Protein AF-A0A5N5PHB2-F1 (afdb_monomer_lite)

Sequence (139 aa):
MKQASSHFVCHKHRSVLLSRSTYSRSRYVLDGNAMGMTATEGFKRRQPVAFGQPDSVVISYGSLEEFPVRRRTETEEQFQTRKDFFRPLRMTENCHELFDRLKASGKTRGLILKEYVGPDHAGVAASAITDGIDYFVDW

Secondary structure (DSSP, 8-state):
-------------------------------HHHHHHHHHHHHHHPPPPPTTPPPEEEEEEETTTTSPPPPTT--HHHHHHHHHHHGGG-HHHHHHHHHHHHHHHT--SEEEEEEESS--HHHHHHHHHHHHHHHHH--

Radius of gyration: 25.9 Å; chains: 1; bounding box: 69×58×62 Å

pLDDT: mean 77.79, std 22.94, range [28.47, 98.12]

Structure (mmCIF, N/CA/C/O backbone):
data_AF-A0A5N5PHB2-F1
#
_entry.id   AF-A0A5N5PHB2-F1
#
loop_
_atom_site.group_PDB
_atom_site.id
_atom_site.type_symbol
_atom_site.label_atom_id
_atom_site.label_alt_id
_atom_site.label_comp_id
_atom_site.label_asym_id
_atom_site.label_entity_id
_atom_site.label_seq_id
_atom_site.pdbx_PDB_ins_code
_atom_site.Cartn_x
_atom_site.Cartn_y
_atom_site.Cartn_z
_atom_site.occupancy
_atom_site.B_iso_or_equiv
_atom_site.auth_seq_id
_atom_site.auth_comp_id
_atom_site.auth_asym_id
_atom_site.auth_atom_id
_atom_site.pdbx_PDB_model_num
ATOM 1 N N . MET A 1 1 ? 47.108 -47.081 42.227 1.00 39.31 1 MET A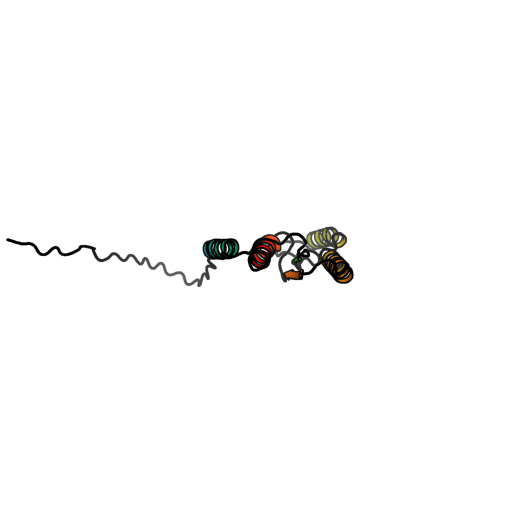 N 1
ATOM 2 C CA . MET A 1 1 ? 47.585 -45.959 41.385 1.00 39.31 1 MET A CA 1
ATOM 3 C C . MET A 1 1 ? 46.927 -46.060 40.013 1.00 39.31 1 MET A C 1
ATOM 5 O O . MET A 1 1 ? 46.913 -47.161 39.481 1.00 39.31 1 MET A O 1
ATOM 9 N N . LYS A 1 2 ? 46.450 -44.917 39.482 1.00 38.41 2 LYS A N 1
ATOM 10 C CA . LYS A 1 2 ? 45.767 -44.665 38.184 1.00 38.41 2 LYS A CA 1
ATOM 11 C C . LYS A 1 2 ? 44.257 -44.995 38.177 1.00 38.41 2 LYS A C 1
ATOM 13 O O . LYS A 1 2 ? 43.877 -46.131 37.953 1.00 38.41 2 LYS A O 1
ATOM 18 N N . GLN A 1 3 ? 43.394 -44.126 38.720 1.00 33.03 3 GLN A N 1
ATOM 19 C CA . GLN A 1 3 ? 42.711 -42.978 38.071 1.00 33.03 3 GLN A CA 1
ATOM 20 C C . GLN A 1 3 ? 42.007 -43.334 36.748 1.00 33.03 3 GLN A C 1
ATOM 22 O O . GLN A 1 3 ? 42.630 -43.332 35.693 1.00 33.03 3 GLN A O 1
ATOM 27 N N . ALA A 1 4 ? 40.692 -43.562 36.824 1.00 38.72 4 ALA A N 1
ATOM 28 C CA . ALA A 1 4 ? 39.765 -43.393 35.710 1.00 38.72 4 ALA A CA 1
ATOM 29 C C . ALA A 1 4 ? 38.935 -42.134 35.999 1.00 38.72 4 ALA A C 1
ATOM 31 O O . ALA A 1 4 ? 38.265 -42.044 37.027 1.00 38.72 4 ALA A O 1
ATOM 32 N N . SER A 1 5 ? 39.067 -41.136 35.128 1.00 37.53 5 SER A N 1
ATOM 33 C CA . SER A 1 5 ? 38.352 -39.865 35.203 1.00 37.53 5 SER A CA 1
ATOM 34 C C . SER A 1 5 ? 36.915 -40.074 34.728 1.00 37.53 5 SER A C 1
ATOM 36 O O . SER A 1 5 ? 36.670 -40.312 33.548 1.00 37.53 5 SER A O 1
ATOM 38 N N . SER A 1 6 ? 35.964 -40.036 35.654 1.00 35.81 6 SER A N 1
ATOM 39 C CA . SER A 1 6 ? 34.533 -39.976 35.367 1.00 35.81 6 SER A CA 1
ATOM 40 C C . SER A 1 6 ? 34.132 -38.518 35.142 1.00 35.81 6 SER A C 1
ATOM 42 O O . SER A 1 6 ? 34.198 -37.703 36.063 1.00 35.81 6 SER A O 1
ATOM 44 N N . HIS A 1 7 ? 33.718 -38.189 33.918 1.00 33.41 7 HIS A N 1
ATOM 45 C CA . HIS A 1 7 ? 33.070 -36.917 33.613 1.00 33.41 7 HIS A CA 1
ATOM 46 C C . HIS A 1 7 ? 31.803 -36.748 34.472 1.00 33.41 7 HIS A C 1
ATOM 48 O O . HIS A 1 7 ? 30.850 -37.514 34.353 1.00 33.41 7 HIS A O 1
ATOM 54 N N . PHE A 1 8 ? 31.798 -35.710 35.314 1.00 28.81 8 PHE A N 1
ATOM 55 C CA . PHE A 1 8 ? 30.589 -34.980 35.717 1.00 28.81 8 PHE A CA 1
ATOM 56 C C . PHE A 1 8 ? 29.879 -34.500 34.432 1.00 28.81 8 PHE A C 1
ATOM 58 O O . PHE A 1 8 ? 30.558 -34.122 33.483 1.00 28.81 8 PHE A O 1
ATOM 65 N N . VAL A 1 9 ? 28.547 -34.541 34.317 1.00 31.89 9 VAL A N 1
ATOM 66 C CA . VAL A 1 9 ? 27.661 -33.503 34.870 1.00 31.89 9 VAL A CA 1
ATOM 67 C C . VAL A 1 9 ? 26.328 -34.070 35.390 1.00 31.89 9 VAL A C 1
ATOM 69 O O . VAL A 1 9 ? 25.719 -34.976 34.830 1.00 31.89 9 VAL A O 1
ATOM 72 N N . CYS A 1 10 ? 25.930 -33.455 36.503 1.00 28.47 10 CYS A N 1
ATOM 73 C CA . CYS A 1 10 ? 24.833 -33.690 37.431 1.00 28.47 10 CYS A CA 1
ATOM 74 C C . CYS A 1 10 ? 23.410 -33.658 36.833 1.00 28.47 10 CYS A C 1
ATOM 76 O O . CYS A 1 10 ? 23.074 -32.848 35.971 1.00 28.47 10 CYS A O 1
ATOM 78 N N . HIS A 1 11 ? 22.555 -34.516 37.390 1.00 33.91 11 HIS A N 1
ATOM 79 C CA . HIS A 1 11 ? 21.116 -34.613 37.160 1.00 33.91 11 HIS A CA 1
ATOM 80 C C . HIS A 1 11 ? 20.315 -33.658 38.074 1.00 33.91 11 HIS A C 1
ATOM 82 O O . HIS A 1 11 ? 20.649 -33.503 39.242 1.00 33.91 11 HIS A O 1
ATOM 88 N N . LYS A 1 12 ? 19.151 -33.214 37.563 1.00 36.56 12 LYS A N 1
ATOM 89 C CA . LYS A 1 12 ? 17.936 -32.724 38.265 1.00 36.56 12 LYS A CA 1
ATOM 90 C C . LYS A 1 12 ? 18.006 -31.360 38.980 1.00 36.56 12 LYS A C 1
ATOM 92 O O . LYS A 1 12 ? 18.641 -31.222 40.010 1.00 36.56 12 LYS A O 1
ATOM 97 N N . HIS A 1 13 ? 17.087 -30.459 38.610 1.00 33.19 13 HIS A N 1
ATOM 98 C CA . HIS A 1 13 ? 15.861 -30.334 39.407 1.00 33.19 13 HIS A CA 1
ATOM 99 C C . HIS A 1 13 ? 14.667 -29.732 38.655 1.00 33.19 13 HIS A C 1
ATOM 101 O O . HIS A 1 13 ? 14.756 -28.821 37.843 1.00 33.19 13 HIS A O 1
ATOM 107 N N . ARG A 1 14 ? 13.534 -30.348 38.977 1.00 43.94 14 ARG A N 1
ATOM 108 C CA . ARG A 1 14 ? 12.154 -30.116 38.572 1.00 43.94 14 ARG A CA 1
ATOM 109 C C . ARG A 1 14 ? 11.542 -29.115 39.558 1.00 43.94 14 ARG A C 1
ATOM 111 O O . ARG A 1 14 ? 11.633 -29.358 40.757 1.00 43.94 14 ARG A O 1
ATOM 118 N N . SER A 1 15 ? 10.834 -28.098 39.081 1.00 36.44 15 SER A N 1
ATOM 119 C CA . SER A 1 15 ? 9.799 -27.410 39.866 1.00 36.44 15 SER A CA 1
ATOM 120 C C . SER A 1 15 ? 8.641 -27.018 38.949 1.00 36.44 15 SER A C 1
ATOM 122 O O . SER A 1 15 ? 8.576 -25.950 38.352 1.00 36.44 15 SER A O 1
ATOM 124 N N . VAL A 1 16 ? 7.716 -27.968 38.824 1.00 41.34 16 VAL A N 1
ATOM 125 C CA . VAL A 1 16 ? 6.351 -27.740 38.359 1.00 41.34 16 VAL A CA 1
ATOM 126 C C . VAL A 1 16 ? 5.597 -27.132 39.537 1.00 41.34 16 VAL A C 1
ATOM 128 O O . VAL A 1 16 ? 5.405 -27.814 40.541 1.00 41.34 16 VAL A O 1
ATOM 131 N N . LEU A 1 17 ? 5.165 -25.877 39.420 1.00 36.78 17 LEU A N 1
ATOM 132 C CA . LEU A 1 17 ? 4.132 -25.317 40.288 1.00 36.78 17 LEU A CA 1
ATOM 133 C C . LEU A 1 17 ? 2.839 -25.241 39.473 1.00 36.78 17 LEU A C 1
ATOM 135 O O . LEU A 1 17 ? 2.649 -24.373 38.625 1.00 36.78 17 LEU A O 1
ATOM 139 N N . LEU A 1 18 ? 1.978 -26.233 39.699 1.00 40.06 18 LEU A N 1
ATOM 140 C CA . LEU A 1 18 ? 0.603 -26.268 39.221 1.00 40.06 18 LEU A CA 1
ATOM 141 C C . LEU A 1 18 ? -0.206 -25.223 39.998 1.00 40.06 18 LEU A C 1
ATOM 143 O O . LEU A 1 18 ? -0.602 -25.469 41.133 1.00 40.06 18 LEU A O 1
ATOM 147 N N . SER A 1 19 ? -0.497 -24.087 39.367 1.00 36.88 19 SER A N 1
ATOM 148 C CA . SER A 1 19 ? -1.712 -23.330 39.669 1.00 36.88 19 SER A CA 1
ATOM 149 C C . SER A 1 19 ? -2.733 -23.651 38.584 1.00 36.88 19 SER A C 1
ATOM 151 O O . SER A 1 19 ? -2.503 -23.412 37.396 1.00 36.88 19 SER A O 1
ATOM 153 N N . ARG A 1 20 ? -3.835 -24.284 38.991 1.00 45.59 20 ARG A N 1
ATOM 154 C CA . ARG A 1 20 ? -4.963 -24.621 38.125 1.00 45.59 20 ARG A CA 1
ATOM 155 C C . ARG A 1 20 ? -5.662 -23.331 37.696 1.00 45.59 20 ARG A C 1
ATOM 157 O O . ARG A 1 20 ? -6.420 -22.755 38.465 1.00 45.59 20 ARG A O 1
ATOM 164 N N . SER A 1 21 ? -5.452 -22.926 36.450 1.00 38.09 21 SER A N 1
ATOM 165 C CA . SER A 1 21 ? -6.366 -22.040 35.732 1.00 38.09 21 SER A CA 1
ATOM 166 C C . SER A 1 21 ? -6.523 -22.574 34.316 1.00 38.09 21 SER A C 1
ATOM 168 O O . SER A 1 21 ? -5.587 -22.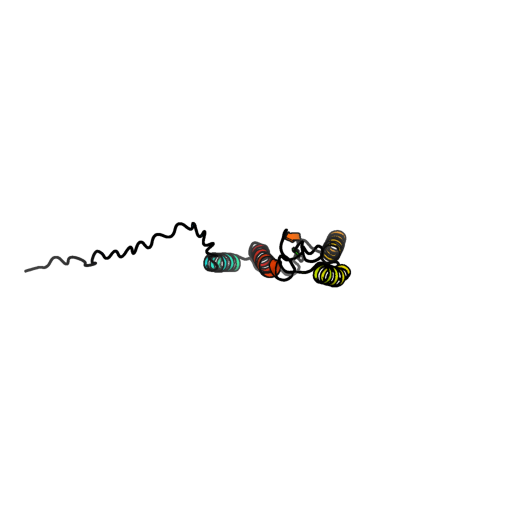578 33.517 1.00 38.09 21 SER A O 1
ATOM 170 N N . THR A 1 22 ? -7.703 -23.117 34.035 1.00 46.59 22 THR A N 1
ATOM 171 C CA . THR A 1 22 ? -8.122 -23.547 32.704 1.00 46.59 22 THR A CA 1
ATOM 172 C C . THR A 1 22 ? -8.367 -22.311 31.850 1.00 46.59 22 THR A C 1
ATOM 174 O O . THR A 1 22 ? -9.479 -21.799 31.777 1.00 46.59 22 THR A O 1
ATOM 177 N N . TYR A 1 23 ? -7.313 -21.825 31.207 1.00 38.28 23 TYR A N 1
ATOM 178 C CA . TYR A 1 23 ? -7.421 -20.958 30.043 1.00 38.28 23 TYR A CA 1
ATOM 179 C C . TYR A 1 23 ? -6.353 -21.408 29.050 1.00 38.28 23 TYR A C 1
ATOM 181 O O . TYR A 1 23 ? -5.157 -21.247 29.303 1.00 38.28 23 TYR A O 1
ATOM 189 N N . SER A 1 24 ? -6.764 -22.003 27.927 1.00 41.56 24 SER A N 1
ATOM 190 C CA . SER A 1 24 ? -5.869 -22.260 26.798 1.00 41.56 24 SER A CA 1
ATOM 191 C C . SER A 1 24 ? -5.468 -20.914 26.194 1.00 41.56 24 SER A C 1
ATOM 193 O O . SER A 1 24 ? -6.082 -20.402 25.260 1.00 41.56 24 SER A O 1
ATOM 195 N N . ARG A 1 25 ? -4.459 -20.279 26.786 1.00 40.28 25 ARG A N 1
ATOM 196 C CA . ARG A 1 25 ? -3.880 -19.042 26.279 1.00 40.28 25 ARG A CA 1
ATOM 197 C C . ARG A 1 25 ? -2.908 -19.428 25.170 1.00 40.28 25 ARG A C 1
ATOM 199 O O . ARG A 1 25 ? -1.723 -19.621 25.437 1.00 40.28 25 ARG A O 1
ATOM 206 N N . SER A 1 26 ? -3.422 -19.586 23.952 1.00 43.22 26 SER A N 1
ATOM 207 C CA . SER A 1 26 ? -2.605 -19.673 22.740 1.00 43.22 26 SER A CA 1
ATOM 208 C C . SER A 1 26 ? -1.754 -18.405 22.663 1.00 43.22 26 SER A C 1
ATOM 210 O O . SER A 1 26 ? -2.228 -17.336 22.289 1.00 43.22 26 SER A O 1
ATOM 212 N N . ARG A 1 27 ? -0.510 -18.492 23.140 1.00 44.94 27 ARG A N 1
ATOM 213 C CA . ARG A 1 27 ? 0.496 -17.446 22.982 1.00 44.94 27 ARG A CA 1
ATOM 214 C C . ARG A 1 27 ? 1.083 -17.629 21.592 1.00 44.94 27 ARG A C 1
ATOM 216 O O . ARG A 1 27 ? 1.848 -18.562 21.380 1.00 44.94 27 ARG A O 1
ATOM 223 N N . TYR A 1 28 ? 0.716 -16.756 20.662 1.00 48.16 28 TYR A N 1
ATOM 224 C CA . TYR A 1 28 ? 1.474 -16.593 19.429 1.00 48.16 28 TYR A CA 1
ATOM 225 C C . TYR A 1 28 ? 2.831 -16.001 19.818 1.00 48.16 28 TYR A C 1
ATOM 227 O O . TYR A 1 28 ? 2.916 -14.843 20.222 1.00 48.16 28 TYR A O 1
ATOM 235 N N . VAL A 1 29 ? 3.879 -16.821 19.798 1.00 48.25 29 VAL A N 1
ATOM 236 C CA . VAL A 1 29 ? 5.254 -16.322 19.839 1.00 48.25 29 VAL A CA 1
ATOM 237 C C . VAL A 1 29 ? 5.585 -15.945 18.403 1.00 48.25 29 VAL A C 1
ATOM 239 O O . VAL A 1 29 ? 5.744 -16.820 17.558 1.00 48.25 29 VAL A O 1
ATOM 242 N N . LEU A 1 30 ? 5.618 -14.645 18.115 1.00 51.84 30 LEU A N 1
ATOM 243 C CA . LEU A 1 30 ? 6.228 -14.140 16.891 1.00 51.84 30 LEU A CA 1
ATOM 244 C C . LEU A 1 30 ? 7.737 -14.297 17.082 1.00 51.84 30 LEU A C 1
ATOM 246 O O . LEU A 1 30 ? 8.371 -13.462 17.726 1.00 51.84 30 LEU A O 1
ATOM 250 N N . ASP A 1 31 ? 8.299 -15.412 16.624 1.00 49.53 31 ASP A N 1
ATOM 251 C CA . ASP A 1 31 ? 9.746 -15.611 16.653 1.00 49.53 31 ASP A CA 1
ATOM 252 C C . ASP A 1 31 ? 10.406 -14.744 15.570 1.00 49.53 31 ASP A C 1
ATOM 254 O O . ASP A 1 31 ? 10.721 -15.195 14.471 1.00 49.53 31 ASP A O 1
ATOM 258 N N . GLY A 1 32 ? 10.584 -13.456 15.875 1.00 53.00 32 GLY A N 1
ATOM 259 C CA . GLY A 1 32 ? 11.245 -12.497 14.988 1.00 53.00 32 GLY A CA 1
ATOM 260 C C . GLY A 1 32 ? 12.712 -12.837 14.696 1.00 53.00 32 GLY A C 1
ATOM 261 O O . GLY A 1 32 ? 13.268 -12.328 13.723 1.00 53.00 32 GLY A O 1
ATOM 262 N N . ASN A 1 33 ? 13.337 -13.727 15.478 1.00 55.16 33 ASN A N 1
ATOM 263 C CA . ASN A 1 33 ? 14.724 -14.134 15.254 1.00 55.16 33 ASN A CA 1
ATOM 264 C C . ASN A 1 33 ? 14.857 -15.065 14.044 1.00 55.16 33 ASN A C 1
ATOM 266 O O . ASN A 1 33 ? 15.878 -15.019 13.355 1.00 55.16 33 ASN A O 1
ATOM 270 N N . ALA A 1 34 ? 13.826 -15.861 13.739 1.00 57.69 34 ALA A N 1
ATOM 271 C CA . ALA A 1 34 ? 13.804 -16.686 12.536 1.00 57.69 34 ALA A CA 1
ATOM 272 C C . ALA A 1 34 ? 13.854 -15.824 11.260 1.00 57.69 34 ALA A C 1
ATOM 274 O O . ALA A 1 34 ? 14.636 -16.120 10.362 1.00 57.69 34 ALA A O 1
ATOM 275 N N . MET A 1 35 ? 13.109 -14.711 11.206 1.00 56.84 35 MET A N 1
ATOM 276 C CA . MET A 1 35 ? 13.087 -13.822 10.031 1.00 56.84 35 MET A CA 1
ATOM 277 C C . MET A 1 35 ? 14.433 -13.134 9.776 1.00 56.84 35 MET A C 1
ATOM 279 O O . MET A 1 35 ? 14.885 -13.064 8.634 1.00 56.84 35 MET A O 1
ATOM 283 N N . GLY A 1 36 ? 15.101 -12.656 10.834 1.00 58.91 36 GLY A N 1
ATOM 284 C CA . GLY A 1 36 ? 16.406 -12.000 10.709 1.00 58.91 36 GLY A CA 1
ATOM 285 C C . GLY A 1 36 ? 17.489 -12.928 10.147 1.00 58.91 36 GLY A C 1
ATOM 286 O O . GLY A 1 36 ? 18.310 -12.501 9.332 1.00 58.91 36 GLY A O 1
ATOM 287 N N . MET A 1 37 ? 17.469 -14.209 10.530 1.00 61.41 37 MET A N 1
ATOM 288 C CA . MET A 1 37 ? 18.405 -15.206 10.004 1.00 61.41 37 MET A CA 1
ATOM 289 C C . MET A 1 37 ? 18.119 -15.552 8.536 1.00 61.41 37 MET A C 1
ATOM 291 O O . MET A 1 37 ? 19.062 -15.603 7.747 1.00 61.41 37 MET A O 1
ATOM 295 N N . THR A 1 38 ? 16.852 -15.708 8.136 1.00 66.19 38 THR A N 1
ATOM 296 C CA . THR A 1 38 ? 16.482 -16.002 6.738 1.00 66.19 38 THR A CA 1
ATOM 297 C C . THR A 1 38 ? 16.858 -14.862 5.791 1.00 66.19 38 THR A C 1
ATOM 299 O O . THR A 1 38 ? 17.529 -15.095 4.786 1.00 66.19 38 THR A O 1
ATOM 302 N N . ALA A 1 39 ? 16.526 -13.616 6.148 1.00 68.00 39 ALA A N 1
ATOM 303 C CA . ALA A 1 39 ? 16.858 -12.452 5.326 1.00 68.00 39 ALA A CA 1
ATOM 304 C C . ALA A 1 39 ? 18.380 -12.245 5.197 1.00 68.00 39 ALA A C 1
ATOM 306 O O . ALA A 1 39 ? 18.881 -11.913 4.123 1.00 68.00 39 ALA A O 1
ATOM 307 N N . THR A 1 40 ? 19.136 -12.492 6.276 1.00 74.25 40 THR A N 1
ATOM 308 C CA . THR A 1 40 ? 20.607 -12.405 6.254 1.00 74.25 40 THR A CA 1
ATOM 309 C C . THR A 1 40 ? 21.217 -13.438 5.305 1.00 74.25 40 THR A C 1
ATOM 311 O O . THR A 1 40 ? 22.147 -13.122 4.562 1.00 74.25 40 THR A O 1
ATOM 314 N N . GLU A 1 41 ? 20.712 -14.672 5.313 1.00 75.88 41 GLU A N 1
ATOM 315 C CA . GLU A 1 41 ? 21.207 -15.729 4.427 1.00 75.88 41 GLU A CA 1
ATOM 316 C C . GLU A 1 41 ? 20.876 -15.461 2.959 1.00 75.88 41 GLU A C 1
ATOM 318 O O . GLU A 1 41 ? 21.738 -15.663 2.102 1.00 75.88 41 GLU A O 1
ATOM 323 N N . GLY A 1 42 ? 19.681 -14.953 2.657 1.00 72.94 42 GLY A N 1
ATOM 324 C CA . GLY A 1 42 ? 19.343 -14.561 1.292 1.00 72.94 42 GLY A CA 1
ATOM 325 C C . GLY A 1 42 ? 20.212 -13.398 0.798 1.00 72.94 42 GLY A C 1
ATOM 326 O O . GLY A 1 42 ? 20.762 -13.461 -0.300 1.00 72.94 42 GLY A O 1
ATOM 327 N N . PHE A 1 43 ? 20.479 -12.396 1.645 1.00 75.38 43 PHE A N 1
ATOM 328 C CA . PHE A 1 43 ? 21.359 -11.282 1.275 1.00 75.38 43 PHE A CA 1
ATOM 329 C C . PHE A 1 43 ? 22.782 -11.745 0.926 1.00 75.38 43 PHE A C 1
ATOM 331 O O . PHE A 1 43 ? 23.374 -11.252 -0.031 1.00 75.38 43 PHE A O 1
ATOM 338 N N . LYS A 1 44 ? 23.327 -12.732 1.652 1.00 78.25 44 LYS A N 1
ATOM 339 C CA . LYS A 1 44 ? 24.645 -13.321 1.344 1.00 78.25 44 LYS A CA 1
ATOM 340 C C . LYS A 1 44 ? 24.681 -14.066 0.009 1.00 78.25 44 LYS A C 1
ATOM 342 O O . LYS A 1 44 ? 25.748 -14.177 -0.588 1.00 78.25 44 LYS A O 1
ATOM 347 N N . ARG A 1 45 ? 23.552 -14.631 -0.425 1.00 78.62 45 ARG A N 1
ATOM 348 C CA . ARG A 1 45 ? 23.436 -15.410 -1.671 1.00 78.62 45 ARG A CA 1
ATOM 349 C C . ARG A 1 45 ? 23.075 -14.547 -2.874 1.00 78.62 45 ARG A C 1
ATOM 351 O O . ARG A 1 45 ? 23.174 -15.019 -4.007 1.00 78.62 45 ARG A O 1
ATOM 358 N N . ARG A 1 46 ? 22.654 -13.308 -2.631 1.00 78.44 46 ARG A N 1
ATOM 359 C CA . ARG A 1 46 ? 22.169 -12.402 -3.659 1.00 78.44 46 ARG A CA 1
ATOM 360 C C . ARG A 1 46 ? 23.274 -12.048 -4.654 1.00 78.44 46 ARG A C 1
ATOM 362 O O . ARG A 1 46 ? 24.370 -11.635 -4.276 1.00 78.44 46 ARG A O 1
ATOM 369 N N . GLN A 1 47 ? 22.957 -12.176 -5.939 1.00 76.81 47 GLN A N 1
ATOM 370 C CA . GLN A 1 47 ? 23.846 -11.744 -7.013 1.00 76.81 47 GLN A CA 1
ATOM 371 C C . GLN A 1 47 ? 23.877 -10.210 -7.113 1.00 76.81 47 GLN A C 1
ATOM 373 O O . GLN A 1 47 ? 22.870 -9.550 -6.837 1.00 76.81 47 GLN A O 1
ATOM 378 N N . PRO A 1 48 ? 25.005 -9.612 -7.533 1.00 77.12 48 PRO A N 1
ATOM 379 C CA . PRO A 1 48 ? 25.064 -8.184 -7.802 1.00 77.12 48 PRO A CA 1
ATOM 380 C C . PRO A 1 48 ? 24.033 -7.771 -8.855 1.00 77.12 48 PRO A C 1
ATOM 382 O O . PRO A 1 48 ? 23.847 -8.440 -9.871 1.00 77.12 48 PRO A O 1
ATOM 385 N N . VAL A 1 49 ? 23.403 -6.621 -8.631 1.00 78.06 49 VAL A N 1
ATOM 386 C CA . VAL A 1 49 ? 22.533 -5.971 -9.613 1.00 78.06 49 VAL A CA 1
ATOM 387 C C . VAL A 1 49 ? 23.361 -5.578 -10.840 1.00 78.06 49 VAL A C 1
ATOM 389 O O . VAL A 1 49 ? 24.314 -4.806 -10.728 1.00 78.06 49 VAL A O 1
ATOM 392 N N . ALA A 1 50 ? 22.996 -6.098 -12.014 1.00 80.25 50 ALA A N 1
ATOM 393 C CA . ALA A 1 50 ? 23.677 -5.761 -13.259 1.00 80.25 50 ALA A CA 1
ATOM 394 C C . ALA A 1 50 ? 23.357 -4.323 -13.693 1.00 80.25 50 ALA A C 1
ATOM 396 O O . ALA A 1 50 ? 22.222 -3.853 -13.578 1.00 80.25 50 ALA A O 1
ATOM 397 N N . PHE A 1 51 ? 24.356 -3.632 -14.243 1.00 78.31 51 PHE A N 1
ATOM 398 C CA . PHE A 1 51 ? 24.169 -2.301 -14.810 1.00 78.31 51 PHE A CA 1
ATOM 399 C C . PHE A 1 51 ? 23.198 -2.373 -15.999 1.00 78.31 51 PHE A C 1
ATOM 401 O O . PHE A 1 51 ? 23.454 -3.083 -16.969 1.00 78.31 51 PHE A O 1
ATOM 408 N N . 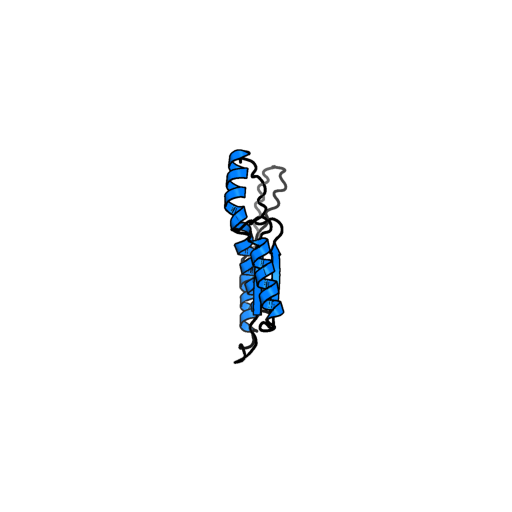GLY A 1 52 ? 22.069 -1.665 -15.905 1.00 76.06 52 GLY A N 1
ATOM 409 C CA . GLY A 1 52 ? 21.008 -1.687 -16.917 1.00 76.06 52 GLY A CA 1
ATOM 410 C C . GLY A 1 52 ? 19.977 -2.809 -16.760 1.00 76.06 52 GLY A C 1
ATOM 411 O O . GLY A 1 52 ? 19.152 -2.983 -17.657 1.00 76.06 52 GLY A O 1
ATOM 412 N N . GLN A 1 53 ? 19.981 -3.565 -15.651 1.00 77.06 53 GLN A N 1
ATOM 413 C CA . GLN A 1 53 ? 18.859 -4.465 -15.372 1.00 77.06 53 GLN A CA 1
ATOM 414 C C . GLN A 1 53 ? 17.561 -3.647 -15.213 1.00 77.06 53 GLN A C 1
ATOM 416 O O . GLN A 1 53 ? 17.601 -2.589 -14.582 1.00 77.06 53 GLN A O 1
ATOM 421 N N . PRO A 1 54 ? 16.410 -4.105 -15.734 1.00 77.44 54 PRO A N 1
ATOM 422 C CA . PRO A 1 54 ? 15.178 -3.344 -15.593 1.00 77.44 54 PRO A CA 1
ATOM 423 C C . PRO A 1 54 ? 14.656 -3.380 -14.154 1.00 77.44 54 PRO A C 1
ATOM 425 O O . PRO A 1 54 ? 14.720 -4.416 -13.474 1.00 77.44 54 PRO A O 1
ATOM 428 N N . ASP A 1 55 ? 14.088 -2.252 -13.730 1.00 87.12 55 ASP A N 1
ATOM 429 C CA . ASP A 1 55 ? 13.575 -2.050 -12.379 1.00 87.12 55 ASP A CA 1
ATOM 430 C C . ASP A 1 55 ? 12.397 -2.971 -12.056 1.00 87.12 55 ASP A C 1
ATOM 432 O O . ASP A 1 55 ? 11.706 -3.510 -12.932 1.00 87.12 55 ASP A O 1
ATOM 436 N N . SER A 1 56 ? 12.192 -3.185 -10.759 1.00 90.62 56 SER A N 1
ATOM 437 C CA . SER A 1 56 ? 11.110 -4.008 -10.223 1.00 90.62 56 SER A CA 1
ATOM 438 C C . SER A 1 56 ? 10.415 -3.269 -9.092 1.00 90.62 56 SER A C 1
ATOM 440 O O . SER A 1 56 ? 11.075 -2.675 -8.243 1.00 90.62 56 SER A O 1
ATOM 442 N N . VAL A 1 57 ? 9.085 -3.263 -9.119 1.00 94.12 57 VAL A N 1
ATOM 443 C CA . VAL A 1 57 ? 8.251 -2.467 -8.217 1.00 94.12 57 VAL A CA 1
ATOM 444 C C . VAL A 1 57 ? 7.221 -3.374 -7.554 1.00 94.12 57 VAL A C 1
ATOM 446 O O . VAL A 1 57 ? 6.483 -4.091 -8.232 1.00 94.12 57 VAL A O 1
ATOM 449 N N . VAL A 1 58 ? 7.147 -3.306 -6.226 1.00 95.25 58 VAL A N 1
ATOM 450 C CA . VAL A 1 58 ? 6.082 -3.921 -5.429 1.00 95.25 58 VAL A CA 1
ATOM 451 C C . VAL A 1 58 ? 5.216 -2.801 -4.871 1.00 95.25 58 VAL A C 1
ATOM 453 O O . VAL A 1 58 ? 5.707 -1.929 -4.158 1.00 95.25 58 VAL A O 1
ATOM 456 N N . ILE A 1 59 ? 3.936 -2.814 -5.222 1.00 97.50 59 ILE A N 1
ATOM 457 C CA . ILE A 1 59 ? 2.918 -1.911 -4.692 1.00 97.50 59 ILE A CA 1
ATOM 458 C C . ILE A 1 59 ? 2.078 -2.718 -3.716 1.00 97.50 59 ILE A C 1
ATOM 460 O O . ILE A 1 59 ? 1.589 -3.797 -4.056 1.00 97.50 59 ILE A O 1
ATOM 464 N N . SER A 1 60 ? 1.887 -2.202 -2.509 1.00 97.50 60 SER A N 1
ATOM 465 C CA . SER A 1 60 ? 1.070 -2.879 -1.514 1.00 97.50 60 SER A CA 1
ATOM 466 C C . SER A 1 60 ? 0.293 -1.926 -0.630 1.00 97.50 60 SER A C 1
ATOM 468 O O . SER A 1 60 ? 0.823 -0.882 -0.259 1.00 97.50 60 SER A O 1
ATOM 470 N N . TYR A 1 61 ? -0.918 -2.331 -0.257 1.00 97.75 61 TYR A N 1
ATOM 471 C CA . TYR A 1 61 ? -1.828 -1.561 0.590 1.00 97.75 61 TYR A CA 1
ATOM 472 C C . TYR A 1 61 ? -2.696 -2.488 1.453 1.00 97.75 61 TYR A C 1
ATOM 474 O O . TYR A 1 61 ? -2.835 -3.683 1.167 1.00 97.75 61 TYR A O 1
ATOM 482 N N . GLY A 1 62 ? -3.261 -1.949 2.532 1.00 97.38 62 GLY A N 1
ATOM 483 C CA . GLY A 1 62 ? -4.233 -2.626 3.389 1.00 97.38 62 GLY A CA 1
ATOM 484 C C . GLY A 1 62 ? -5.671 -2.379 2.930 1.00 97.38 62 GLY A C 1
ATOM 485 O O . GLY A 1 62 ? -6.048 -1.252 2.612 1.00 97.38 62 GLY A O 1
ATOM 486 N N . SER A 1 63 ? -6.515 -3.413 2.943 1.00 95.81 63 SER A N 1
ATOM 487 C CA . SER A 1 63 ? -7.900 -3.318 2.456 1.00 95.81 63 SER A CA 1
ATOM 488 C C . SER A 1 63 ? -8.775 -2.357 3.276 1.00 95.81 63 SER A C 1
ATOM 490 O O . SER A 1 63 ? -9.814 -1.906 2.798 1.00 95.81 63 SER A O 1
ATOM 492 N N . LEU A 1 64 ? -8.393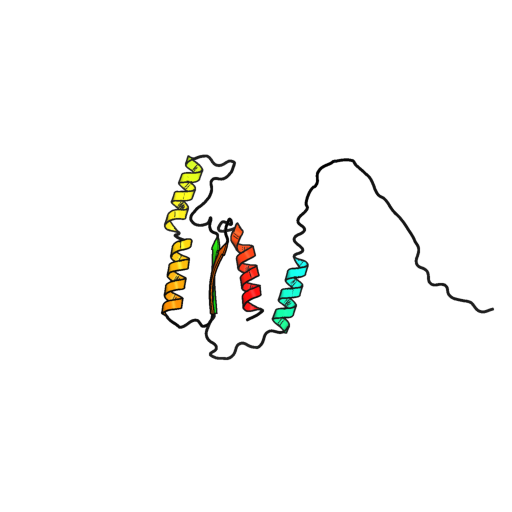 -2.048 4.525 1.00 96.06 64 LEU A N 1
ATOM 493 C CA . LEU A 1 64 ? -9.140 -1.134 5.398 1.00 96.06 64 LEU A CA 1
ATOM 494 C C . LEU A 1 64 ? -8.647 0.318 5.348 1.00 96.06 64 LEU A C 1
ATOM 496 O O . LEU A 1 64 ? -9.179 1.149 6.086 1.00 96.06 64 LEU A O 1
ATOM 500 N N . GLU A 1 65 ? -7.646 0.636 4.520 1.00 93.69 65 GLU A N 1
ATOM 501 C CA . GLU A 1 65 ? -7.169 2.017 4.347 1.00 93.69 65 GLU A CA 1
ATOM 502 C C . GLU A 1 65 ? -8.259 2.920 3.770 1.00 93.69 65 GLU A C 1
ATOM 504 O O . GLU A 1 65 ? -8.489 4.022 4.263 1.00 93.69 65 GLU A O 1
ATOM 509 N N . GLU A 1 66 ? -8.972 2.416 2.768 1.00 93.69 66 GLU A N 1
ATOM 510 C CA . GLU A 1 66 ? -10.062 3.132 2.111 1.00 93.69 66 GLU A CA 1
ATOM 511 C C . GLU A 1 66 ? -11.448 2.709 2.595 1.00 93.69 66 GLU A C 1
ATOM 513 O O . GLU A 1 66 ? -12.362 3.532 2.690 1.00 93.69 66 GLU A O 1
ATOM 518 N N . PHE A 1 67 ? -11.597 1.437 2.967 1.00 93.94 67 PHE A N 1
ATOM 519 C CA . PHE A 1 67 ? -12.853 0.870 3.445 1.00 93.94 67 PHE A CA 1
ATOM 520 C C . PHE A 1 67 ? -12.760 0.553 4.942 1.00 93.94 67 PHE A C 1
ATOM 522 O O . PHE A 1 67 ? -12.778 -0.617 5.331 1.00 93.94 67 PHE A O 1
ATOM 529 N N . PRO A 1 68 ? -12.646 1.565 5.827 1.00 94.81 68 PRO A N 1
ATOM 530 C CA . PRO A 1 68 ? -12.469 1.310 7.244 1.00 94.81 68 PRO A CA 1
ATOM 531 C C . PRO A 1 68 ? -13.692 0.599 7.828 1.00 94.81 68 PRO A C 1
ATOM 533 O O . PRO A 1 68 ? -14.840 0.930 7.523 1.00 94.81 68 PRO A O 1
ATOM 536 N N . VAL A 1 69 ? -13.444 -0.323 8.755 1.00 94.94 69 VAL A N 1
ATOM 537 C CA . VAL A 1 69 ? -14.482 -0.944 9.587 1.00 94.94 69 VAL A CA 1
ATOM 538 C C . VAL A 1 69 ? -14.635 -0.153 10.889 1.00 94.94 69 VAL A C 1
ATOM 540 O O . VAL A 1 69 ? -13.659 0.388 11.428 1.00 94.94 69 VAL A O 1
ATOM 543 N N . ARG A 1 70 ? -15.870 -0.060 11.393 1.00 95.38 70 ARG A N 1
ATOM 544 C CA . ARG A 1 70 ? -16.185 0.621 12.654 1.00 95.38 70 ARG A CA 1
ATOM 545 C C . ARG A 1 70 ? -15.521 -0.094 13.830 1.00 95.38 70 ARG A C 1
ATOM 547 O O . ARG A 1 70 ? -15.609 -1.315 13.960 1.00 95.38 70 ARG A O 1
ATOM 554 N N . ARG A 1 71 ? -14.854 0.662 14.705 1.00 94.50 71 ARG A N 1
ATOM 555 C CA . ARG A 1 71 ? -14.189 0.094 15.892 1.00 94.50 71 ARG A CA 1
ATOM 556 C C . ARG A 1 71 ? -15.207 -0.201 16.994 1.00 94.50 71 ARG A C 1
ATOM 558 O O . ARG A 1 71 ? -16.239 0.455 17.092 1.00 94.50 71 ARG A O 1
ATOM 565 N N . ARG A 1 72 ? -14.870 -1.132 17.896 1.00 96.50 72 ARG A N 1
ATOM 566 C CA . ARG A 1 72 ? -15.751 -1.581 18.997 1.00 96.50 72 ARG A CA 1
ATOM 567 C C . ARG A 1 72 ? -16.322 -0.437 19.848 1.00 96.50 72 ARG A C 1
ATOM 569 O O . ARG A 1 72 ? -17.439 -0.548 20.333 1.00 96.50 72 ARG A O 1
ATOM 576 N N . THR A 1 73 ? -15.539 0.613 20.082 1.00 96.00 73 THR A N 1
ATOM 577 C CA . THR A 1 73 ? -15.893 1.732 20.975 1.00 96.00 73 THR A CA 1
ATOM 578 C C . THR A 1 73 ? -16.214 3.027 20.230 1.00 96.00 73 THR A C 1
ATOM 580 O O . THR A 1 73 ? -16.386 4.057 20.868 1.00 96.00 73 THR A O 1
ATOM 583 N N . GLU A 1 74 ? -16.234 3.002 18.899 1.00 96.25 74 GLU A N 1
ATOM 584 C CA . GLU A 1 74 ? -16.450 4.188 18.067 1.00 96.25 74 GLU A CA 1
ATOM 585 C C . GLU A 1 74 ? -17.953 4.455 17.918 1.00 96.25 74 GLU A C 1
ATOM 587 O O . GLU A 1 74 ? -18.731 3.523 17.669 1.00 96.25 74 GLU A O 1
ATOM 592 N N . THR A 1 75 ? -18.378 5.710 18.090 1.00 97.88 75 THR A N 1
ATOM 593 C CA . THR A 1 75 ? -19.761 6.118 17.785 1.00 97.88 75 THR A CA 1
ATOM 594 C C . THR A 1 75 ? -19.991 6.149 16.275 1.00 97.88 75 THR A C 1
ATOM 596 O O . THR A 1 75 ? -19.048 6.048 15.489 1.00 97.88 75 THR A O 1
ATOM 599 N N . GLU A 1 76 ? -21.246 6.265 15.842 1.00 97.50 76 GLU A N 1
ATOM 600 C CA . GLU A 1 76 ? -21.535 6.335 14.408 1.00 97.50 76 GLU A CA 1
ATOM 601 C C . GLU A 1 76 ? -20.964 7.617 13.786 1.00 97.50 76 GLU A C 1
ATOM 603 O O . GLU A 1 76 ? -20.339 7.575 12.732 1.00 97.50 76 GLU A O 1
ATOM 608 N N . GLU A 1 77 ? -21.073 8.744 14.484 1.00 97.50 77 GLU A N 1
ATOM 609 C CA . GLU A 1 77 ? -20.574 10.046 14.035 1.00 97.50 77 GLU A CA 1
ATOM 610 C C . GLU A 1 77 ? -19.045 10.047 13.904 1.00 97.50 77 GLU A C 1
ATOM 612 O O . GLU A 1 77 ? -18.495 10.558 12.926 1.00 97.50 77 GLU A O 1
ATOM 617 N N . GLN A 1 78 ? -18.346 9.433 14.864 1.00 97.44 78 GLN A N 1
ATOM 618 C CA . GLN A 1 78 ? -16.893 9.255 14.801 1.00 97.44 78 GLN A CA 1
ATOM 619 C C . GLN A 1 78 ? -16.489 8.388 13.605 1.00 97.44 78 GLN A C 1
ATOM 621 O O . GLN A 1 78 ? -15.540 8.722 12.893 1.00 97.44 78 GLN A O 1
ATOM 626 N N . PHE A 1 79 ? -17.233 7.308 13.354 1.00 97.38 79 PHE A N 1
ATOM 627 C CA . PHE A 1 79 ? -16.969 6.424 12.227 1.00 97.38 79 PHE A CA 1
ATOM 628 C C . PHE A 1 79 ? -17.179 7.128 10.882 1.00 97.38 79 PHE A C 1
ATOM 630 O O . PHE A 1 79 ? -16.311 7.035 10.014 1.00 97.38 79 PHE A O 1
ATOM 637 N N . GLN A 1 80 ? -18.270 7.883 10.718 1.00 97.38 80 GLN A N 1
ATOM 638 C CA . GLN A 1 80 ? -18.527 8.642 9.487 1.00 97.38 80 GLN A CA 1
ATOM 639 C C . GLN A 1 80 ? -17.480 9.736 9.264 1.00 97.38 80 GLN A C 1
ATOM 641 O O . GLN A 1 80 ? -16.933 9.839 8.171 1.00 97.38 80 GLN A O 1
ATOM 646 N N . THR A 1 81 ? -17.089 10.455 10.322 1.00 96.50 81 THR A N 1
ATOM 647 C CA . THR A 1 81 ? -16.007 11.452 10.249 1.00 96.50 81 THR A CA 1
ATOM 648 C C . THR A 1 81 ? -14.705 10.824 9.742 1.00 96.50 81 THR A C 1
ATOM 650 O O . THR A 1 81 ? -14.017 11.385 8.889 1.00 96.50 81 THR A O 1
ATOM 653 N N . ARG A 1 82 ? -14.364 9.625 10.234 1.00 95.00 82 ARG A N 1
ATOM 654 C CA . ARG A 1 82 ? -13.170 8.895 9.794 1.00 95.00 82 ARG A CA 1
ATOM 655 C C . ARG A 1 82 ? -13.282 8.402 8.350 1.00 95.00 82 ARG A C 1
ATOM 657 O O . ARG A 1 82 ? -12.297 8.469 7.620 1.00 95.00 82 ARG A O 1
ATOM 664 N N . LYS A 1 83 ? -14.460 7.938 7.920 1.00 95.19 83 LYS A N 1
ATOM 665 C CA . LYS A 1 83 ? -14.709 7.569 6.516 1.00 95.19 83 LYS A CA 1
ATOM 666 C C . LYS A 1 83 ? -14.532 8.759 5.582 1.00 95.19 83 LYS A C 1
ATOM 668 O O . LYS A 1 83 ? -13.846 8.626 4.575 1.00 95.19 83 LYS A O 1
ATOM 673 N N . ASP A 1 84 ? -15.095 9.910 5.931 1.00 95.50 84 ASP A N 1
ATOM 674 C CA . ASP A 1 84 ? -15.005 11.120 5.111 1.00 95.50 84 ASP A CA 1
ATOM 675 C C . ASP A 1 84 ? -13.570 11.641 5.006 1.00 95.50 84 ASP A C 1
ATOM 677 O O . ASP A 1 84 ? -13.170 12.136 3.953 1.00 95.50 84 ASP A O 1
ATOM 681 N N . PHE A 1 85 ? -12.775 11.471 6.065 1.00 93.31 85 PHE A N 1
ATOM 682 C CA . PHE A 1 85 ? -11.353 11.799 6.047 1.00 93.31 85 PHE A CA 1
ATOM 683 C C . PHE A 1 85 ? -10.536 10.875 5.128 1.00 93.31 85 PHE A C 1
ATOM 685 O O . PHE A 1 85 ? -9.647 11.353 4.426 1.00 93.31 85 PHE A O 1
ATOM 692 N N . PHE A 1 86 ? -10.827 9.567 5.102 1.00 93.00 86 PHE A N 1
ATOM 693 C CA . PHE A 1 86 ? -10.065 8.603 4.295 1.00 93.00 86 PHE A CA 1
ATOM 694 C C . PHE A 1 86 ? -10.523 8.492 2.839 1.00 93.00 86 PHE A C 1
ATOM 696 O O . PHE A 1 86 ? -9.689 8.265 1.966 1.00 93.00 86 PHE A O 1
ATOM 703 N N . ARG A 1 87 ? -11.807 8.724 2.544 1.00 90.94 87 ARG A N 1
ATOM 704 C CA . ARG A 1 87 ? -12.359 8.663 1.180 1.00 90.94 87 ARG A CA 1
ATOM 705 C C . ARG A 1 87 ? -11.556 9.442 0.121 1.00 90.94 87 ARG A C 1
ATOM 707 O O . ARG A 1 87 ? -11.360 8.904 -0.962 1.00 90.94 87 ARG A O 1
ATOM 714 N N . PRO A 1 88 ? -11.079 10.683 0.353 1.00 95.44 88 PRO A N 1
ATOM 715 C CA . PRO A 1 88 ? -10.303 11.400 -0.660 1.00 95.44 88 PRO A CA 1
ATOM 716 C C . PRO A 1 88 ? -8.884 10.848 -0.873 1.00 95.44 88 PRO A C 1
ATOM 718 O O . PRO A 1 88 ? -8.258 11.212 -1.866 1.00 95.44 88 PRO A O 1
ATOM 721 N N . LEU A 1 89 ? -8.366 9.994 0.019 1.00 94.44 89 LEU A N 1
ATOM 722 C CA . LEU A 1 89 ? -7.028 9.410 -0.124 1.00 94.44 89 LEU A CA 1
ATOM 723 C C . LEU A 1 89 ? -6.969 8.334 -1.213 1.00 94.44 89 LEU A C 1
ATOM 725 O O . LEU A 1 89 ? -5.898 8.149 -1.789 1.00 94.44 89 LEU A O 1
ATOM 729 N N . ARG A 1 90 ? -8.101 7.670 -1.509 1.00 95.38 90 ARG A N 1
ATOM 730 C CA . ARG A 1 90 ? -8.269 6.722 -2.628 1.00 95.38 90 ARG A CA 1
ATOM 731 C C . ARG A 1 90 ? -7.150 5.681 -2.706 1.00 95.38 90 ARG A C 1
ATOM 733 O O . ARG A 1 90 ? -6.528 5.514 -3.752 1.00 95.38 90 ARG A O 1
ATOM 740 N N . MET A 1 91 ? -6.770 5.089 -1.570 1.00 95.69 91 MET A N 1
ATOM 741 C CA . MET A 1 91 ? -5.561 4.258 -1.509 1.00 95.69 91 MET A CA 1
ATOM 742 C C . MET A 1 91 ? -5.668 3.055 -2.449 1.00 95.69 91 MET A C 1
ATOM 744 O O . MET A 1 91 ? -4.717 2.750 -3.165 1.00 95.69 91 MET A O 1
ATOM 748 N N . THR A 1 92 ? -6.840 2.421 -2.499 1.00 95.31 92 THR A N 1
ATOM 749 C CA . THR A 1 92 ? -7.075 1.260 -3.355 1.00 95.31 92 THR A CA 1
ATOM 750 C C . THR A 1 92 ? -6.975 1.686 -4.811 1.00 95.31 92 THR A C 1
ATOM 752 O O . THR A 1 92 ? -6.123 1.178 -5.542 1.00 95.31 92 THR A O 1
ATOM 755 N N . GLU A 1 93 ? -7.779 2.661 -5.249 1.00 96.19 93 GLU A N 1
ATOM 756 C CA . GLU A 1 93 ? -7.801 3.031 -6.666 1.00 96.19 93 GLU A CA 1
ATOM 757 C C . GLU A 1 93 ? -6.477 3.642 -7.114 1.00 96.19 93 GLU A C 1
ATOM 759 O O . GLU A 1 93 ? -6.008 3.299 -8.192 1.00 96.19 93 GLU A O 1
ATOM 764 N N . ASN A 1 94 ? -5.825 4.476 -6.298 1.00 98.06 94 ASN A N 1
ATOM 765 C CA . ASN A 1 94 ? -4.528 5.055 -6.655 1.00 98.06 94 ASN A CA 1
ATOM 766 C C . ASN A 1 94 ? -3.456 3.969 -6.847 1.00 98.06 94 ASN A C 1
ATOM 768 O O . ASN A 1 94 ? -2.632 4.076 -7.760 1.00 98.06 94 ASN A O 1
ATOM 772 N N . CYS A 1 95 ? -3.457 2.913 -6.024 1.00 97.88 95 CYS A N 1
ATOM 773 C CA . CYS A 1 95 ? -2.543 1.782 -6.186 1.00 97.88 95 CYS A CA 1
ATOM 774 C C . CYS A 1 95 ? -2.818 0.990 -7.473 1.00 97.88 95 CYS A C 1
ATOM 776 O O . CYS A 1 95 ? -1.867 0.662 -8.189 1.00 97.88 95 CYS A O 1
ATOM 778 N N . HIS A 1 96 ? -4.088 0.722 -7.795 1.00 98.06 96 HIS A N 1
ATOM 779 C CA . HIS A 1 96 ? -4.476 0.064 -9.052 1.00 98.06 96 HIS A CA 1
ATOM 780 C C . HIS A 1 96 ? -4.142 0.931 -10.274 1.00 98.06 96 HIS A C 1
ATOM 782 O O . HIS A 1 96 ? -3.492 0.456 -11.202 1.00 98.06 96 HIS A O 1
ATOM 788 N N . GLU A 1 97 ? -4.473 2.224 -10.247 1.00 98.12 97 GLU A N 1
ATOM 789 C CA . GLU A 1 97 ? -4.155 3.177 -11.318 1.00 98.12 97 GLU A CA 1
ATOM 790 C C . GLU A 1 97 ? -2.639 3.266 -11.563 1.00 98.12 97 GLU A C 1
ATOM 792 O O . GLU A 1 97 ? -2.182 3.281 -12.710 1.00 98.12 97 GLU A O 1
ATOM 797 N N . LEU A 1 98 ? -1.829 3.309 -10.499 1.00 97.25 98 LEU A N 1
ATOM 798 C CA . LEU A 1 98 ? -0.371 3.296 -10.618 1.00 97.25 98 LEU A CA 1
ATOM 799 C C . LEU A 1 98 ? 0.132 1.980 -11.222 1.00 97.25 98 LEU A C 1
ATOM 801 O O . LEU A 1 98 ? 0.984 2.010 -12.114 1.00 97.25 98 LEU A O 1
ATOM 805 N N . PHE A 1 99 ? -0.386 0.843 -10.756 1.00 97.38 99 PHE A N 1
ATOM 806 C CA . PHE A 1 99 ? -0.025 -0.469 -11.285 1.00 97.38 99 PHE A CA 1
ATOM 807 C C . PHE A 1 99 ? -0.324 -0.563 -12.784 1.00 97.38 99 PHE A C 1
ATOM 809 O O . PHE A 1 99 ? 0.562 -0.918 -13.563 1.00 97.38 99 PHE A O 1
ATOM 816 N N . ASP A 1 100 ? -1.520 -0.165 -13.210 1.00 97.75 100 ASP A N 1
ATOM 817 C CA . ASP A 1 100 ? -1.920 -0.202 -14.616 1.00 97.75 100 ASP A CA 1
ATOM 818 C C . ASP A 1 100 ? -1.048 0.711 -15.481 1.00 97.75 100 ASP A C 1
ATOM 820 O O . ASP A 1 100 ? -0.611 0.312 -16.563 1.00 97.75 100 ASP A O 1
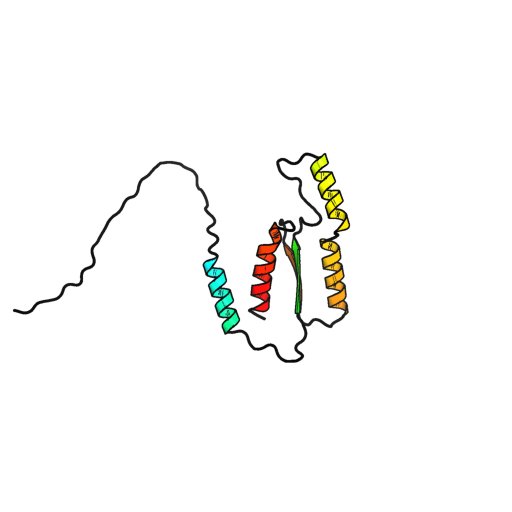ATOM 824 N N . ARG A 1 101 ? -0.704 1.907 -14.988 1.00 97.19 101 ARG A N 1
ATOM 825 C CA . ARG A 1 101 ? 0.215 2.827 -15.680 1.00 97.19 101 ARG A CA 1
ATOM 826 C C . ARG A 1 101 ? 1.616 2.240 -15.833 1.00 97.19 101 ARG A C 1
ATOM 828 O O . ARG A 1 101 ? 2.209 2.353 -16.907 1.00 97.19 101 ARG A O 1
ATOM 835 N N . LEU A 1 102 ? 2.156 1.621 -14.784 1.00 95.19 102 LEU A N 1
ATOM 836 C CA . LEU A 1 102 ? 3.475 0.984 -14.833 1.00 95.19 102 LEU A CA 1
ATOM 837 C C . LEU A 1 102 ? 3.466 -0.217 -15.778 1.00 95.19 102 LEU A C 1
ATOM 839 O O . LEU A 1 102 ? 4.350 -0.323 -16.631 1.00 95.19 102 LEU A O 1
ATOM 843 N N . LYS A 1 103 ? 2.430 -1.053 -15.703 1.00 94.62 103 LYS A N 1
ATOM 844 C CA . LYS A 1 103 ? 2.238 -2.200 -16.592 1.00 94.62 103 LYS A CA 1
ATOM 845 C C . LYS A 1 103 ? 2.146 -1.769 -18.055 1.00 94.62 103 LYS A C 1
ATOM 847 O O . LYS A 1 103 ? 2.858 -2.313 -18.893 1.00 94.62 103 LYS A O 1
ATOM 852 N N . ALA A 1 104 ? 1.330 -0.758 -18.354 1.00 95.75 104 ALA A N 1
ATOM 853 C CA . ALA A 1 104 ? 1.166 -0.221 -19.704 1.00 95.75 104 ALA A CA 1
ATOM 854 C C . ALA A 1 104 ? 2.456 0.406 -20.255 1.00 95.75 104 ALA A C 1
ATOM 856 O O . ALA A 1 104 ? 2.681 0.393 -21.462 1.00 95.75 104 ALA A O 1
ATOM 857 N N . SER A 1 105 ? 3.320 0.939 -19.387 1.00 94.00 105 SER A N 1
ATOM 858 C CA . SER A 1 105 ? 4.587 1.537 -19.815 1.00 94.00 105 SER A CA 1
ATOM 859 C C . SER A 1 105 ? 5.600 0.521 -20.353 1.00 94.00 105 SER A C 1
ATOM 861 O O . SER A 1 105 ? 6.493 0.910 -21.103 1.00 94.00 105 SER A O 1
ATOM 863 N N . GLY A 1 106 ? 5.510 -0.750 -19.937 1.00 90.69 106 GLY A N 1
ATOM 864 C CA . GLY A 1 106 ? 6.485 -1.794 -20.272 1.00 90.69 106 GLY A CA 1
ATOM 865 C C . GLY A 1 106 ? 7.902 -1.551 -19.729 1.00 90.69 106 GLY A C 1
ATOM 866 O O . GLY A 1 106 ? 8.836 -2.226 -20.152 1.00 90.69 106 GLY A O 1
ATOM 867 N N . LYS A 1 107 ? 8.086 -0.576 -18.825 1.00 87.62 107 LYS A N 1
ATOM 868 C CA . LYS A 1 107 ? 9.409 -0.167 -18.317 1.00 87.62 107 LYS A CA 1
ATOM 869 C C . LYS A 1 107 ? 9.893 -0.975 -17.115 1.00 87.62 107 LYS A C 1
ATOM 871 O O . LYS A 1 107 ? 11.084 -0.955 -16.820 1.00 87.62 107 LYS A O 1
ATOM 876 N N . THR A 1 108 ? 8.995 -1.663 -16.416 1.00 89.38 108 THR A N 1
ATOM 877 C CA . THR A 1 108 ? 9.328 -2.499 -15.259 1.00 89.38 108 THR A CA 1
ATOM 878 C C . THR A 1 108 ? 9.342 -3.968 -15.666 1.00 89.38 108 THR A C 1
ATOM 880 O O . THR A 1 108 ? 8.419 -4.454 -16.316 1.00 89.38 108 THR A O 1
ATOM 883 N N . ARG A 1 109 ? 10.393 -4.699 -15.278 1.00 86.50 109 ARG A N 1
ATOM 884 C CA . ARG A 1 109 ? 10.465 -6.155 -15.496 1.00 86.50 109 ARG A CA 1
ATOM 885 C C . ARG A 1 109 ? 9.608 -6.897 -14.480 1.00 86.50 109 ARG A C 1
ATOM 887 O O . ARG A 1 109 ? 8.907 -7.836 -14.837 1.00 86.50 109 ARG A O 1
ATOM 894 N N . GLY A 1 110 ? 9.705 -6.483 -13.219 1.00 88.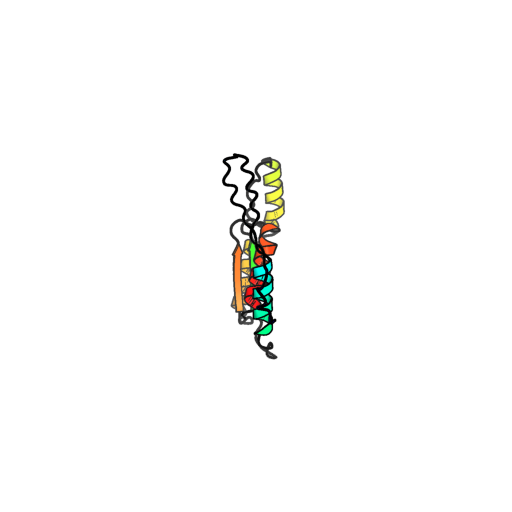88 110 GLY A N 1
ATOM 895 C CA . GLY A 1 110 ? 8.919 -7.016 -12.114 1.00 88.88 110 GLY A CA 1
ATOM 896 C C . GLY A 1 110 ? 7.871 -6.005 -11.681 1.00 88.88 110 GLY A C 1
ATOM 897 O O . GLY A 1 110 ? 8.207 -4.864 -11.367 1.00 88.88 110 GLY A O 1
ATOM 898 N N . LEU A 1 111 ? 6.605 -6.404 -11.665 1.00 94.00 111 LEU A N 1
ATOM 899 C CA . LEU A 1 111 ? 5.538 -5.568 -11.136 1.00 94.00 111 LEU A CA 1
ATOM 900 C C . LEU A 1 111 ? 4.557 -6.430 -10.346 1.00 94.00 111 LEU A C 1
ATOM 902 O O . LEU A 1 111 ? 3.932 -7.330 -10.905 1.00 94.00 111 LEU A O 1
ATOM 906 N N . ILE A 1 112 ? 4.429 -6.143 -9.052 1.00 95.25 112 ILE A N 1
ATOM 907 C CA . ILE A 1 112 ? 3.492 -6.815 -8.149 1.00 95.25 112 ILE A CA 1
ATOM 908 C C . ILE A 1 112 ? 2.563 -5.778 -7.533 1.00 95.25 112 ILE A C 1
ATOM 910 O O . ILE A 1 112 ? 3.012 -4.726 -7.086 1.00 95.25 112 ILE A O 1
ATOM 914 N N . LEU A 1 113 ? 1.275 -6.112 -7.479 1.00 97.00 113 LEU A N 1
ATOM 915 C CA . LEU A 1 113 ? 0.284 -5.431 -6.659 1.00 97.00 113 LEU A CA 1
ATOM 916 C C . LEU A 1 113 ? -0.221 -6.413 -5.606 1.00 97.00 113 LEU A C 1
ATOM 918 O O . LEU A 1 113 ? -0.676 -7.503 -5.955 1.00 97.00 113 LEU A O 1
ATOM 922 N N . LYS A 1 114 ? -0.125 -6.042 -4.330 1.00 97.50 114 LYS A N 1
ATOM 923 C CA . LYS A 1 114 ? -0.536 -6.894 -3.216 1.00 97.50 114 LYS A CA 1
ATOM 924 C C . LYS A 1 114 ? -1.446 -6.156 -2.245 1.00 97.50 114 LYS A C 1
ATOM 926 O O . LYS A 1 114 ? -1.016 -5.257 -1.529 1.00 97.50 114 LYS A O 1
ATOM 931 N N . GLU A 1 115 ? -2.688 -6.609 -2.178 1.00 97.44 115 GLU A N 1
ATOM 932 C CA . GLU A 1 115 ? -3.629 -6.207 -1.141 1.00 97.44 115 GLU A CA 1
ATOM 933 C C . GLU A 1 115 ? -3.479 -7.107 0.089 1.00 97.44 115 GLU A C 1
ATOM 935 O O . GLU A 1 115 ? -3.491 -8.337 -0.017 1.00 97.44 115 GLU A O 1
ATOM 940 N N . TYR A 1 116 ? -3.379 -6.497 1.266 1.00 97.19 116 TYR A N 1
ATOM 941 C CA . TYR A 1 116 ? -3.488 -7.197 2.539 1.00 97.19 116 TYR A CA 1
ATOM 942 C C . TYR A 1 116 ? -4.908 -7.049 3.076 1.00 97.19 116 TYR A C 1
ATOM 944 O O . TYR A 1 116 ? -5.327 -5.959 3.465 1.00 97.19 116 TYR A O 1
ATOM 952 N N . VAL A 1 117 ? -5.645 -8.158 3.126 1.00 96.25 117 VAL A N 1
ATOM 953 C CA . VAL A 1 117 ? -7.031 -8.174 3.609 1.00 96.25 117 VAL A CA 1
ATOM 954 C C . VAL A 1 117 ? -7.067 -8.032 5.130 1.00 96.25 117 VAL A C 1
ATOM 956 O O . VAL A 1 117 ? -6.577 -8.903 5.849 1.00 96.25 117 VAL A O 1
ATOM 959 N N . GLY A 1 118 ? -7.686 -6.958 5.622 1.00 94.19 118 GLY A N 1
ATOM 960 C CA . GLY A 1 118 ? -7.964 -6.726 7.043 1.00 94.19 118 GLY A CA 1
ATOM 961 C C . GLY A 1 118 ? -7.120 -5.646 7.735 1.00 94.19 118 GLY A C 1
ATOM 962 O O . GLY A 1 118 ? -7.654 -4.983 8.621 1.00 94.19 118 GLY A O 1
ATOM 963 N N . PRO A 1 119 ? -5.843 -5.426 7.394 1.00 94.62 119 PRO A N 1
ATOM 964 C CA . PRO A 1 119 ? -5.090 -4.299 7.932 1.00 94.62 119 PRO A CA 1
ATOM 965 C C . PRO A 1 119 ? -5.545 -2.926 7.416 1.00 94.62 119 PRO A C 1
ATOM 967 O O . PRO A 1 119 ? -5.967 -2.779 6.268 1.00 94.62 119 PRO A O 1
ATOM 970 N N . ASP A 1 120 ? -5.406 -1.915 8.276 1.00 92.69 120 ASP A N 1
ATOM 971 C CA . ASP A 1 120 ? -5.398 -0.498 7.900 1.00 92.69 120 ASP A CA 1
ATOM 972 C C . ASP A 1 120 ? -3.954 -0.009 7.660 1.00 92.69 120 ASP A C 1
ATOM 974 O O . ASP A 1 120 ? -3.010 -0.803 7.655 1.00 92.69 120 ASP A O 1
ATOM 978 N N . HIS A 1 121 ? -3.779 1.304 7.491 1.00 94.19 121 HIS A N 1
ATOM 979 C CA . HIS A 1 121 ? -2.506 1.931 7.124 1.00 94.19 121 HIS A CA 1
ATOM 980 C C . HIS A 1 121 ? -1.342 1.551 8.052 1.00 94.19 121 HIS A C 1
ATOM 982 O O . HIS A 1 121 ? -0.245 1.231 7.602 1.00 94.19 121 HIS A O 1
ATOM 988 N N . ALA A 1 122 ? -1.579 1.547 9.368 1.00 91.88 122 ALA A N 1
ATOM 989 C CA . ALA A 1 122 ? -0.552 1.155 10.329 1.00 91.88 122 ALA A CA 1
ATOM 990 C C . ALA A 1 122 ? -0.427 -0.372 10.415 1.00 91.88 122 ALA A C 1
ATOM 992 O O . ALA A 1 122 ? 0.681 -0.894 10.543 1.00 91.88 122 ALA A O 1
ATOM 993 N N . GLY A 1 123 ? -1.552 -1.090 10.333 1.00 92.75 123 GLY A N 1
ATOM 994 C CA . GLY A 1 123 ? -1.572 -2.548 10.413 1.00 92.75 123 GLY A CA 1
ATOM 995 C C . GLY A 1 123 ? -0.805 -3.238 9.283 1.00 92.75 123 GLY A C 1
ATOM 996 O O . GLY A 1 123 ? -0.209 -4.287 9.515 1.00 92.75 123 GLY A O 1
ATOM 997 N N . VAL A 1 124 ? -0.803 -2.668 8.073 1.00 95.81 124 VAL A N 1
ATOM 998 C CA . VAL A 1 124 ? -0.161 -3.285 6.901 1.00 95.81 124 VAL A CA 1
ATOM 999 C C . VAL A 1 124 ? 1.357 -3.093 6.874 1.00 95.81 124 VAL A C 1
ATOM 1001 O O . VAL A 1 124 ? 2.063 -3.899 6.271 1.00 95.81 124 VAL A O 1
ATOM 1004 N N . ALA A 1 125 ? 1.879 -2.067 7.554 1.00 92.81 125 ALA A N 1
ATOM 1005 C CA . ALA A 1 125 ? 3.265 -1.621 7.410 1.00 92.81 125 ALA A CA 1
ATOM 1006 C C . ALA A 1 125 ? 4.298 -2.737 7.647 1.00 92.81 125 ALA A C 1
ATOM 1008 O O . ALA A 1 125 ? 5.200 -2.931 6.834 1.00 92.81 125 ALA A O 1
ATOM 1009 N N . ALA A 1 126 ? 4.155 -3.508 8.729 1.00 91.50 126 ALA A N 1
ATOM 1010 C CA . ALA A 1 126 ? 5.108 -4.570 9.057 1.00 91.50 126 ALA A CA 1
ATOM 1011 C C . ALA A 1 126 ? 5.082 -5.720 8.036 1.00 91.50 126 ALA A C 1
ATOM 1013 O O . ALA A 1 126 ? 6.140 -6.221 7.650 1.00 91.50 126 ALA A O 1
ATOM 1014 N N . SER A 1 127 ? 3.892 -6.117 7.577 1.00 93.31 127 SER A N 1
ATOM 1015 C CA . SER A 1 127 ? 3.730 -7.166 6.566 1.00 93.31 127 SER A CA 1
ATOM 1016 C C . SER A 1 127 ? 4.275 -6.719 5.212 1.00 93.31 127 SER A C 1
ATOM 1018 O O . SER A 1 127 ? 5.072 -7.434 4.617 1.00 93.31 127 SER A O 1
ATOM 1020 N N . ALA A 1 128 ? 3.938 -5.503 4.773 1.00 94.50 128 ALA A N 1
ATOM 1021 C CA . ALA A 1 128 ? 4.435 -4.938 3.521 1.00 94.50 128 ALA A CA 1
ATOM 1022 C C . ALA A 1 128 ? 5.966 -4.825 3.488 1.00 94.50 128 ALA A C 1
ATOM 1024 O O . ALA A 1 128 ? 6.583 -5.191 2.490 1.00 94.50 128 ALA A O 1
ATOM 1025 N N . ILE A 1 129 ? 6.588 -4.367 4.582 1.00 92.44 129 ILE A N 1
ATOM 1026 C CA . ILE A 1 129 ? 8.052 -4.282 4.683 1.00 92.44 129 ILE A CA 1
ATOM 1027 C C . ILE A 1 129 ? 8.680 -5.675 4.638 1.00 92.44 129 ILE A C 1
ATOM 1029 O O . ILE A 1 129 ? 9.649 -5.880 3.912 1.00 92.44 129 ILE A O 1
ATOM 1033 N N . THR A 1 130 ? 8.138 -6.625 5.400 1.00 90.38 130 THR A N 1
ATOM 1034 C CA . THR A 1 130 ? 8.691 -7.984 5.478 1.00 90.38 130 THR A CA 1
ATOM 1035 C C . THR A 1 130 ? 8.628 -8.677 4.121 1.00 90.38 130 THR A C 1
ATOM 1037 O O . THR A 1 130 ? 9.648 -9.160 3.638 1.00 90.38 130 THR A O 1
ATOM 1040 N N . ASP A 1 131 ? 7.471 -8.642 3.465 1.00 91.06 131 ASP A N 1
ATOM 1041 C CA . ASP A 1 131 ? 7.284 -9.270 2.158 1.00 91.06 131 ASP A CA 1
ATOM 1042 C C . ASP A 1 131 ? 8.076 -8.549 1.061 1.00 91.06 131 ASP A C 1
ATOM 1044 O O . ASP A 1 131 ? 8.539 -9.177 0.114 1.00 91.06 131 ASP A O 1
ATOM 1048 N N . GLY A 1 132 ? 8.271 -7.232 1.187 1.00 90.81 132 GLY A N 1
ATOM 1049 C CA . GLY A 1 132 ? 9.149 -6.475 0.301 1.00 90.81 132 GLY A CA 1
ATOM 1050 C C . GLY A 1 132 ? 10.613 -6.894 0.441 1.00 90.81 132 GLY A C 1
ATOM 1051 O O . GLY A 1 132 ? 11.294 -7.085 -0.565 1.00 90.81 132 GLY A O 1
ATOM 1052 N N . ILE A 1 133 ? 11.099 -7.071 1.675 1.00 89.50 133 ILE A N 1
ATOM 1053 C CA . ILE A 1 133 ? 12.451 -7.588 1.928 1.00 89.50 133 ILE A CA 1
ATOM 1054 C C . ILE A 1 133 ? 12.592 -8.980 1.320 1.00 89.50 133 ILE A C 1
ATOM 1056 O O . ILE A 1 133 ? 13.539 -9.197 0.572 1.00 89.50 133 ILE A O 1
ATOM 1060 N N . ASP A 1 134 ? 11.651 -9.881 1.597 1.00 86.62 134 ASP A N 1
ATOM 1061 C CA . ASP A 1 134 ? 11.656 -11.253 1.080 1.00 86.62 134 ASP A CA 1
ATOM 1062 C C . ASP A 1 134 ? 11.703 -11.269 -0.453 1.00 86.62 134 ASP A C 1
ATOM 1064 O O . ASP A 1 134 ? 12.617 -11.835 -1.052 1.00 86.62 134 ASP A O 1
ATOM 1068 N N . TYR A 1 135 ? 10.809 -10.502 -1.087 1.00 86.81 135 TYR A N 1
ATOM 1069 C CA . TYR A 1 135 ? 10.755 -10.358 -2.537 1.00 86.81 135 TYR A CA 1
ATOM 1070 C C . TYR A 1 135 ? 12.090 -9.929 -3.133 1.00 86.81 135 TYR A C 1
ATOM 1072 O O . TYR A 1 135 ? 12.508 -10.515 -4.120 1.00 86.81 135 TYR A O 1
ATOM 1080 N N . PHE A 1 136 ? 12.750 -8.912 -2.566 1.00 86.25 136 PHE A N 1
ATOM 1081 C CA . PHE A 1 136 ? 13.995 -8.386 -3.127 1.00 86.25 136 PHE A CA 1
ATOM 1082 C C . PHE A 1 136 ? 15.234 -9.180 -2.729 1.00 86.25 136 PHE A C 1
ATOM 1084 O O . PHE A 1 136 ? 16.254 -9.069 -3.406 1.00 86.25 136 PHE A O 1
ATOM 1091 N N . VAL A 1 137 ? 15.195 -9.919 -1.626 1.00 83.19 137 VAL A N 1
ATOM 1092 C CA . VAL A 1 137 ? 16.303 -10.770 -1.196 1.00 83.19 137 VAL A CA 1
ATOM 1093 C C . VAL A 1 137 ? 16.400 -12.016 -2.079 1.00 83.19 137 VAL A C 1
ATOM 1095 O O . VAL A 1 137 ? 17.512 -12.370 -2.469 1.00 83.19 137 VAL A O 1
ATOM 1098 N N . ASP A 1 138 ? 15.263 -12.589 -2.473 1.00 71.50 138 ASP A N 1
ATOM 1099 C CA . ASP A 1 138 ? 15.180 -13.747 -3.374 1.00 71.50 138 ASP A CA 1
ATOM 1100 C C . ASP A 1 138 ? 15.104 -13.361 -4.875 1.00 71.50 138 ASP A C 1
ATOM 1102 O O . ASP A 1 138 ? 14.804 -14.206 -5.722 1.00 71.50 138 ASP A O 1
ATOM 1106 N N . TRP A 1 139 ? 15.385 -12.091 -5.210 1.00 67.94 139 TRP A N 1
ATOM 1107 C CA . TRP A 1 139 ? 15.255 -11.497 -6.555 1.00 67.94 139 TRP A CA 1
ATOM 1108 C C . TRP A 1 139 ? 16.495 -11.602 -7.446 1.00 67.94 139 TRP A C 1
ATOM 1110 O O . TRP A 1 139 ? 17.578 -11.116 -7.027 1.00 67.94 139 TRP A O 1
#

Foldseek 3Di:
DDDDDDDDDDDDDDDDDDDDDPDPPPDPDPPVVVLVVVLVVLQVVDDDDDDPDFAADEAEFEPCQQVPDDDPPADPVRVVVVNVVRNVVPSPVVSVVVQVVVVVVPRHPHYHYYYDYPDHPVRCVVVVVSVVSVVVSND